Protein AF-A0A820TF48-F1 (afdb_monomer_lite)

Sequence (84 aa):
MIDRLMKRRGMVDAMFTKRDWKGLTVAQEMKIRSLAFNYDDWEMLDALRVSLDPFDRVTTILSGDYPTQSLSYYALQTLEESVQ

Radius of gyration: 19.8 Å; chains: 1; bounding box: 46×18×51 Å

pLDDT: mean 84.66, std 6.63, range [62.03, 92.62]

Foldseek 3Di:
DLVVVLVCLVVLQCVLPVDPPPPDDPVVNVVSNVPRDDPVNSVVSVVVCLLCVLVVVLCVQPVPPDRDPVSVVVSVVSNVVSVD

Secondary structure (DSSP, 8-state):
-HHHHHTTHHHHHHHHHS---TT--HHHHHHHHTTS--HHHHHHHHHHHHHHHHHHHHHHHHTSSS--HHHHHHHHHHHHHT--

Structure (mmCIF, N/CA/C/O backbone):
data_AF-A0A820TF48-F1
#
_entry.id   AF-A0A820TF48-F1
#
loop_
_atom_site.group_PDB
_atom_site.id
_atom_site.type_symbol
_atom_site.label_atom_id
_atom_site.label_alt_id
_atom_site.label_comp_id
_atom_site.label_asym_id
_atom_site.label_entity_id
_atom_site.label_seq_id
_atom_site.pdbx_PDB_ins_code
_atom_site.Cartn_x
_atom_site.Cartn_y
_atom_site.Cartn_z
_atom_site.occupancy
_atom_site.B_iso_or_equiv
_atom_site.auth_seq_id
_atom_site.auth_comp_id
_atom_site.auth_asym_id
_atom_site.auth_atom_id
_atom_site.pdbx_PDB_model_num
ATOM 1 N N . MET A 1 1 ? -7.826 -0.436 -1.865 1.00 68.00 1 MET A N 1
ATOM 2 C CA . MET A 1 1 ? -7.299 -0.078 -3.225 1.00 68.00 1 MET A CA 1
ATOM 3 C C . MET A 1 1 ? -5.841 -0.499 -3.393 1.00 68.00 1 MET A C 1
ATOM 5 O O . MET A 1 1 ? -5.506 -1.082 -4.421 1.00 68.00 1 MET A O 1
ATOM 9 N N . ILE A 1 2 ? -5.013 -0.257 -2.376 1.00 82.88 2 ILE A N 1
ATOM 10 C CA . ILE A 1 2 ? -3.592 -0.620 -2.328 1.00 82.88 2 ILE A CA 1
ATOM 11 C C . ILE A 1 2 ? -3.376 -2.135 -2.502 1.00 82.88 2 ILE A C 1
ATOM 13 O O . ILE A 1 2 ? -2.522 -2.527 -3.290 1.00 82.88 2 ILE A O 1
ATOM 17 N N . ASP A 1 3 ? -4.231 -2.999 -1.936 1.00 84.31 3 ASP A N 1
ATOM 18 C CA . ASP A 1 3 ? -4.120 -4.461 -2.121 1.00 84.31 3 ASP A CA 1
ATOM 19 C C . ASP A 1 3 ? -4.175 -4.904 -3.581 1.00 84.31 3 ASP A C 1
ATOM 21 O O . ASP A 1 3 ? -3.479 -5.830 -3.998 1.00 84.31 3 ASP A O 1
ATOM 25 N N . ARG A 1 4 ? -5.019 -4.248 -4.388 1.00 85.94 4 ARG A N 1
ATOM 26 C CA . ARG A 1 4 ? -5.148 -4.564 -5.817 1.00 85.94 4 ARG A CA 1
ATOM 27 C C . ARG A 1 4 ? -3.872 -4.205 -6.574 1.00 85.94 4 ARG A C 1
ATOM 29 O O . ARG A 1 4 ? -3.518 -4.920 -7.510 1.00 85.94 4 ARG A O 1
ATOM 36 N N . LEU A 1 5 ? -3.204 -3.126 -6.166 1.00 86.00 5 LEU A N 1
ATOM 37 C CA . LEU A 1 5 ? -1.930 -2.692 -6.729 1.00 86.00 5 LEU A CA 1
ATOM 38 C C . LEU A 1 5 ? -0.797 -3.631 -6.294 1.00 86.00 5 LEU A C 1
ATOM 40 O O . LEU A 1 5 ? -0.076 -4.143 -7.146 1.00 86.00 5 LEU A O 1
ATOM 44 N N . MET A 1 6 ? -0.709 -3.949 -4.999 1.00 87.25 6 MET A N 1
ATOM 45 C CA . MET A 1 6 ? 0.306 -4.854 -4.449 1.00 87.25 6 MET A CA 1
ATOM 46 C C . MET A 1 6 ? 0.227 -6.266 -5.040 1.00 87.25 6 MET A C 1
ATOM 48 O O . MET A 1 6 ? 1.250 -6.824 -5.431 1.00 87.25 6 MET A O 1
ATOM 52 N N . LYS A 1 7 ? -0.979 -6.825 -5.226 1.00 90.56 7 LYS A N 1
ATOM 53 C CA . LYS A 1 7 ? -1.171 -8.122 -5.911 1.00 90.56 7 LYS A CA 1
ATOM 54 C C . LYS A 1 7 ? -0.645 -8.133 -7.350 1.00 90.56 7 LYS A C 1
ATOM 56 O O . LYS A 1 7 ? -0.378 -9.198 -7.898 1.00 90.56 7 LYS A O 1
ATOM 61 N N . ARG A 1 8 ? -0.513 -6.961 -7.978 1.00 90.88 8 ARG A N 1
ATOM 62 C CA . ARG A 1 8 ? -0.004 -6.792 -9.344 1.00 90.88 8 ARG A CA 1
ATOM 63 C C . ARG A 1 8 ? 1.450 -6.322 -9.385 1.00 90.88 8 ARG A C 1
ATOM 65 O O . ARG A 1 8 ? 1.939 -6.099 -10.488 1.00 90.88 8 ARG A O 1
ATOM 72 N N . ARG A 1 9 ? 2.155 -6.232 -8.249 1.00 88.81 9 ARG A N 1
ATOM 73 C CA . ARG A 1 9 ? 3.560 -5.791 -8.166 1.00 88.81 9 ARG A CA 1
ATOM 74 C C . ARG A 1 9 ? 4.448 -6.453 -9.216 1.00 88.81 9 ARG A C 1
ATOM 76 O O . ARG A 1 9 ? 5.034 -5.762 -10.035 1.00 88.81 9 ARG A O 1
ATOM 83 N N . GLY A 1 10 ? 4.431 -7.785 -9.300 1.00 87.31 10 GLY A N 1
ATOM 84 C CA . GLY A 1 10 ? 5.239 -8.510 -10.287 1.00 87.31 10 GLY A CA 1
ATOM 85 C C . GLY A 1 10 ? 4.900 -8.180 -11.749 1.00 87.31 10 GLY A C 1
ATOM 86 O O . GLY A 1 10 ? 5.780 -8.219 -12.604 1.00 87.31 10 GLY A O 1
ATOM 87 N N . MET A 1 11 ? 3.647 -7.819 -12.050 1.00 87.56 11 MET A N 1
ATOM 88 C CA . MET A 1 11 ? 3.249 -7.350 -13.381 1.00 87.56 11 MET A CA 1
ATOM 89 C C . MET A 1 11 ? 3.748 -5.924 -13.635 1.00 87.56 11 MET A C 1
ATOM 91 O O . MET A 1 11 ? 4.259 -5.655 -14.718 1.00 87.56 11 MET A O 1
ATOM 95 N N . VAL A 1 12 ? 3.621 -5.033 -12.647 1.00 86.69 12 VAL A N 1
ATOM 96 C CA . VAL A 1 12 ? 4.116 -3.650 -12.715 1.00 86.69 12 VAL A CA 1
ATOM 97 C C . VAL A 1 12 ? 5.629 -3.650 -12.923 1.00 86.69 12 VAL A C 1
ATOM 99 O O . VAL A 1 12 ? 6.102 -3.088 -13.906 1.00 86.69 12 VAL A O 1
ATOM 102 N N . ASP A 1 13 ? 6.374 -4.383 -12.099 1.00 85.88 13 ASP A N 1
ATOM 103 C CA . ASP A 1 13 ? 7.831 -4.491 -12.203 1.00 85.88 13 ASP A CA 1
ATOM 104 C C . ASP A 1 13 ? 8.252 -5.087 -13.560 1.00 85.88 13 ASP A C 1
ATOM 106 O O . ASP A 1 13 ? 9.206 -4.622 -14.193 1.00 85.88 13 ASP A O 1
ATOM 110 N N . ALA A 1 14 ? 7.504 -6.073 -14.073 1.00 84.31 14 ALA A N 1
ATOM 111 C CA . ALA A 1 14 ? 7.750 -6.662 -15.389 1.00 84.31 14 ALA A CA 1
ATOM 112 C C . ALA A 1 14 ? 7.540 -5.674 -16.550 1.00 84.31 14 ALA A C 1
ATOM 114 O O . ALA A 1 14 ? 8.248 -5.778 -17.554 1.00 84.31 14 ALA A O 1
ATOM 115 N N . MET A 1 15 ? 6.617 -4.708 -16.435 1.00 82.69 15 MET A N 1
ATOM 116 C CA . MET A 1 15 ? 6.420 -3.683 -17.471 1.00 82.69 15 MET A CA 1
ATOM 117 C C . MET A 1 15 ? 7.661 -2.808 -17.655 1.00 82.69 15 MET A C 1
ATOM 119 O O . MET A 1 15 ? 7.925 -2.390 -18.780 1.00 82.69 15 MET A O 1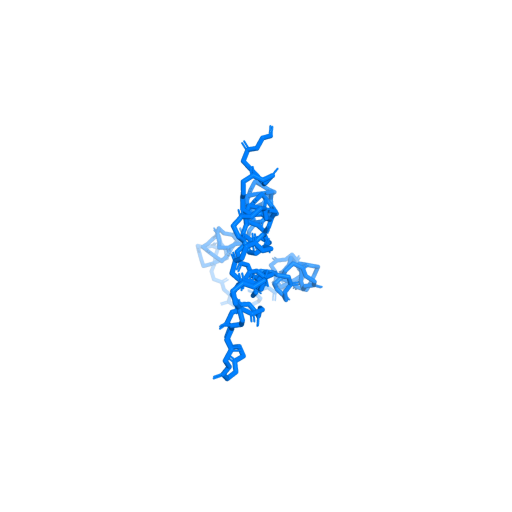
ATOM 123 N N . PHE A 1 16 ? 8.428 -2.573 -16.587 1.00 78.75 16 PHE A N 1
ATOM 124 C CA . PHE A 1 16 ? 9.631 -1.740 -16.617 1.00 78.75 16 PHE A CA 1
ATOM 125 C C . PHE A 1 16 ? 10.921 -2.532 -16.867 1.00 78.75 16 PHE A C 1
ATOM 127 O O . PHE A 1 16 ? 11.847 -2.003 -17.477 1.00 78.75 16 PHE A O 1
ATOM 134 N N . THR A 1 17 ? 10.982 -3.803 -16.453 1.00 74.19 17 THR A N 1
ATOM 135 C CA . THR A 1 17 ? 12.198 -4.636 -16.553 1.00 74.19 17 THR A CA 1
ATOM 136 C C . THR A 1 17 ? 12.277 -5.513 -17.803 1.00 74.19 17 THR A C 1
ATOM 138 O O . THR A 1 17 ? 13.380 -5.793 -18.264 1.00 74.19 17 THR A O 1
ATOM 141 N N . LYS A 1 18 ? 11.144 -5.964 -18.363 1.00 65.69 18 LYS A N 1
ATOM 142 C CA . LYS A 1 18 ? 11.116 -6.962 -19.456 1.00 65.69 18 LYS A CA 1
ATOM 143 C C . LYS A 1 18 ? 10.720 -6.402 -20.821 1.00 65.69 18 LYS A C 1
ATOM 145 O O . LYS A 1 18 ? 10.689 -7.153 -21.794 1.00 65.69 18 LYS A O 1
ATOM 150 N N . ARG A 1 19 ? 10.389 -5.111 -20.918 1.00 66.94 19 ARG A N 1
ATOM 151 C CA . ARG A 1 19 ? 10.100 -4.481 -22.210 1.00 66.94 19 ARG A CA 1
ATOM 152 C C . ARG A 1 19 ? 11.391 -4.079 -22.900 1.00 66.94 19 ARG A C 1
ATOM 154 O O . ARG A 1 19 ? 12.160 -3.279 -22.383 1.00 66.94 19 ARG A O 1
ATOM 161 N N . ASP A 1 20 ? 11.576 -4.615 -24.096 1.00 67.06 20 ASP A N 1
ATOM 162 C CA . ASP A 1 20 ? 12.543 -4.096 -25.048 1.00 67.06 20 ASP A CA 1
ATOM 163 C C . ASP A 1 20 ? 11.927 -2.829 -25.663 1.00 67.06 20 ASP A C 1
ATOM 165 O O . ASP A 1 20 ? 10.984 -2.902 -26.458 1.00 67.06 20 ASP A O 1
ATOM 169 N N . TRP A 1 21 ? 12.369 -1.652 -25.214 1.00 76.12 21 TRP A N 1
ATOM 170 C CA . TRP A 1 21 ? 11.787 -0.352 -25.574 1.00 76.12 21 TRP A CA 1
ATOM 171 C C . TRP A 1 21 ? 12.250 0.123 -26.959 1.00 76.12 21 TRP A C 1
ATOM 173 O O . TRP A 1 21 ? 12.707 1.253 -27.142 1.00 76.12 21 TRP A O 1
ATOM 183 N N . LYS A 1 22 ? 12.155 -0.765 -27.953 1.00 76.69 22 LYS A N 1
ATOM 184 C CA . LYS A 1 22 ? 12.611 -0.507 -29.320 1.00 76.69 22 LYS A CA 1
ATOM 185 C C . LYS A 1 22 ? 11.933 0.741 -29.884 1.00 76.69 22 LYS A C 1
ATOM 187 O O . LYS A 1 22 ? 10.709 0.836 -29.903 1.00 76.69 22 LYS A O 1
ATOM 192 N N . GLY A 1 23 ? 12.748 1.678 -30.366 1.00 81.62 23 GLY A N 1
ATOM 193 C CA . GLY A 1 23 ? 12.292 2.939 -30.956 1.00 81.62 23 GLY A CA 1
ATOM 194 C C . GLY A 1 23 ? 12.256 4.131 -29.996 1.00 81.62 23 GLY A C 1
ATOM 195 O O . GLY A 1 23 ? 11.962 5.235 -30.447 1.00 81.62 23 GLY A O 1
ATOM 196 N N . LEU A 1 24 ? 12.582 3.950 -28.711 1.00 84.81 24 LEU A N 1
ATOM 197 C CA . LEU A 1 24 ? 12.788 5.068 -27.788 1.00 84.81 24 LEU A CA 1
ATOM 198 C C . LEU A 1 24 ? 14.227 5.584 -27.833 1.00 84.81 24 LEU A C 1
ATOM 200 O O . LEU A 1 24 ? 15.177 4.830 -28.042 1.00 84.81 24 LEU A O 1
ATOM 204 N N . THR A 1 25 ? 14.394 6.885 -27.598 1.00 89.75 25 THR A N 1
ATOM 205 C CA . THR A 1 25 ? 15.715 7.464 -27.337 1.00 89.75 25 THR A CA 1
ATOM 206 C C . THR A 1 25 ? 16.182 7.113 -25.924 1.00 89.75 25 THR A C 1
ATOM 208 O O . THR A 1 25 ? 15.371 6.872 -25.029 1.00 89.75 25 THR A O 1
ATOM 211 N N . VAL A 1 26 ? 17.495 7.166 -25.685 1.00 85.56 26 VAL A N 1
ATOM 212 C CA . VAL A 1 26 ? 18.093 6.906 -24.360 1.00 85.56 26 VAL A CA 1
ATOM 213 C C . VAL A 1 26 ? 17.468 7.785 -23.267 1.00 85.56 26 VAL A C 1
ATOM 215 O O . VAL A 1 26 ? 17.188 7.316 -22.166 1.00 85.56 26 VAL A O 1
ATOM 218 N N . ALA A 1 27 ? 17.178 9.054 -23.576 1.00 88.62 27 ALA A N 1
ATOM 219 C CA . ALA A 1 27 ? 16.542 9.975 -22.635 1.00 88.62 27 ALA A CA 1
ATOM 220 C C . ALA A 1 27 ? 15.099 9.563 -22.285 1.00 88.62 27 ALA A C 1
ATOM 222 O O . ALA A 1 27 ? 14.674 9.691 -21.136 1.00 88.62 27 ALA A O 1
ATOM 223 N N . GLN A 1 28 ? 14.341 9.052 -23.261 1.00 86.50 28 GLN A N 1
ATOM 224 C CA . GLN A 1 28 ? 12.985 8.545 -23.036 1.00 86.50 28 GLN A CA 1
ATOM 225 C C . GLN A 1 28 ? 13.005 7.255 -22.216 1.00 86.50 28 GLN A C 1
ATOM 227 O O . GLN A 1 28 ? 12.193 7.102 -21.306 1.00 86.50 28 GLN A O 1
ATOM 232 N N . GLU A 1 29 ? 13.956 6.361 -22.486 1.00 84.81 29 GLU A N 1
ATOM 233 C CA . GLU A 1 29 ? 14.128 5.134 -21.713 1.00 84.81 29 GLU A CA 1
ATOM 234 C C . GLU A 1 29 ? 14.475 5.438 -20.248 1.00 84.81 29 GLU A C 1
ATOM 236 O O . GLU A 1 29 ? 13.845 4.893 -19.341 1.00 84.81 29 GLU A O 1
ATOM 241 N N . MET A 1 30 ? 15.406 6.366 -20.000 1.00 83.31 30 MET A N 1
ATOM 242 C CA . MET A 1 30 ? 15.740 6.796 -18.638 1.00 83.31 30 MET A CA 1
ATOM 243 C C . MET A 1 30 ? 14.539 7.399 -17.908 1.00 83.31 30 MET A C 1
ATOM 245 O O . MET A 1 30 ? 14.301 7.059 -16.750 1.00 83.31 30 MET A O 1
ATOM 249 N N . LYS A 1 31 ? 13.740 8.230 -18.588 1.00 84.88 31 LYS A N 1
ATOM 250 C CA . LYS A 1 31 ? 12.533 8.827 -18.001 1.00 84.88 31 LYS A CA 1
ATOM 251 C C . LYS A 1 31 ? 11.461 7.787 -17.665 1.00 84.88 31 LYS A C 1
ATOM 253 O O . LYS A 1 31 ? 10.736 7.949 -16.693 1.00 84.88 31 LYS A O 1
ATOM 258 N N . ILE A 1 32 ? 11.335 6.721 -18.454 1.00 83.56 32 ILE A N 1
ATOM 259 C CA . ILE A 1 32 ? 10.399 5.628 -18.157 1.00 83.56 32 ILE A CA 1
ATOM 260 C C . ILE A 1 32 ? 10.911 4.782 -16.993 1.00 83.56 32 ILE A C 1
ATOM 262 O O . ILE A 1 32 ? 10.138 4.449 -16.100 1.00 83.56 32 ILE A O 1
ATOM 266 N N . ARG A 1 33 ? 12.211 4.471 -16.961 1.00 80.31 33 ARG A N 1
ATOM 267 C CA . ARG A 1 33 ? 12.825 3.736 -15.847 1.00 80.31 33 ARG A CA 1
ATOM 268 C C . ARG A 1 33 ? 12.711 4.498 -14.525 1.00 80.31 33 ARG A C 1
ATOM 270 O O . ARG A 1 33 ? 12.482 3.863 -13.506 1.00 80.31 33 ARG A O 1
ATOM 277 N N . SER A 1 34 ? 12.787 5.831 -14.538 1.00 83.19 34 SER A N 1
ATOM 278 C CA . SER A 1 34 ? 12.585 6.647 -13.331 1.00 83.19 34 SER A CA 1
ATOM 279 C C . SER A 1 34 ? 11.135 6.694 -12.833 1.00 83.19 34 SER A C 1
ATOM 281 O O . SER A 1 34 ? 10.897 7.202 -11.747 1.00 83.19 34 SER A O 1
ATOM 283 N N . LEU A 1 35 ? 10.162 6.228 -13.625 1.00 83.88 35 LEU A N 1
ATOM 284 C CA . LEU A 1 35 ? 8.759 6.093 -13.204 1.00 83.88 35 LEU A CA 1
ATOM 285 C C . LEU A 1 35 ? 8.458 4.718 -12.597 1.00 83.88 35 LEU A 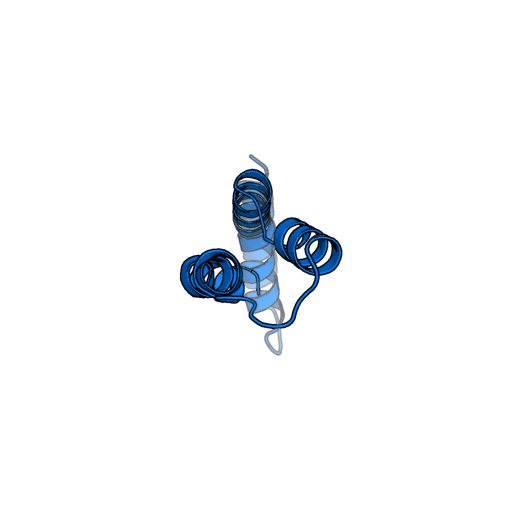C 1
ATOM 287 O O . LEU A 1 35 ? 7.345 4.495 -12.121 1.00 83.88 35 LEU A O 1
ATOM 291 N N . ALA A 1 36 ? 9.407 3.782 -12.662 1.00 84.94 36 ALA A N 1
ATOM 292 C CA . ALA A 1 36 ? 9.259 2.495 -12.009 1.00 84.94 36 ALA A CA 1
ATOM 293 C C . ALA A 1 36 ? 9.315 2.692 -10.493 1.00 84.94 36 ALA A C 1
ATOM 295 O O . ALA A 1 36 ? 10.191 3.396 -9.992 1.00 84.94 36 ALA A O 1
ATOM 296 N N . PHE A 1 37 ? 8.407 2.031 -9.778 1.00 87.06 37 PHE A N 1
ATOM 297 C CA . PHE A 1 37 ? 8.486 1.959 -8.327 1.00 87.06 37 PHE A CA 1
ATOM 298 C C . PHE A 1 37 ? 9.784 1.267 -7.917 1.00 87.06 37 PHE A C 1
ATOM 300 O O . PHE A 1 37 ? 10.106 0.178 -8.405 1.00 87.06 37 PHE A O 1
ATOM 307 N N . ASN A 1 38 ? 10.528 1.910 -7.027 1.00 87.12 38 ASN A N 1
ATOM 308 C CA . ASN A 1 38 ? 11.699 1.318 -6.406 1.00 87.12 38 ASN A CA 1
ATOM 309 C C . ASN A 1 38 ? 11.288 0.487 -5.173 1.00 87.12 38 ASN A C 1
ATOM 311 O O . ASN A 1 38 ? 10.105 0.300 -4.882 1.00 87.12 38 ASN A O 1
ATOM 315 N N . TYR A 1 39 ? 12.272 -0.081 -4.475 1.00 88.06 39 TYR A N 1
ATOM 316 C CA . TYR A 1 39 ? 12.019 -0.883 -3.277 1.00 88.06 39 TYR A CA 1
ATOM 317 C C . TYR A 1 39 ? 11.306 -0.081 -2.176 1.00 88.06 39 TYR A C 1
ATOM 319 O O . TYR A 1 39 ? 10.299 -0.551 -1.647 1.00 88.06 39 TYR A O 1
ATOM 327 N N . ASP A 1 40 ? 11.786 1.132 -1.902 1.00 91.00 40 ASP A N 1
ATOM 328 C CA . ASP A 1 40 ? 11.276 2.006 -0.844 1.00 91.00 40 ASP A CA 1
ATOM 329 C C . ASP A 1 40 ? 9.829 2.435 -1.116 1.00 91.00 40 ASP A C 1
ATOM 331 O O . ASP A 1 40 ? 9.009 2.485 -0.202 1.00 91.00 40 ASP A O 1
ATOM 335 N N . ASP A 1 41 ? 9.466 2.668 -2.381 1.00 90.31 41 ASP A N 1
ATOM 336 C CA . ASP A 1 41 ? 8.090 2.987 -2.761 1.00 90.31 41 ASP A CA 1
ATOM 337 C C . ASP A 1 41 ? 7.136 1.826 -2.442 1.00 90.31 41 ASP A C 1
ATOM 339 O O . ASP A 1 41 ? 6.011 2.028 -1.975 1.00 90.31 41 ASP A O 1
ATOM 343 N N . TRP A 1 42 ? 7.577 0.590 -2.692 1.00 91.25 42 TRP A N 1
ATOM 344 C CA . TRP A 1 42 ? 6.795 -0.601 -2.377 1.00 91.25 42 TRP A CA 1
ATOM 345 C C . TRP A 1 42 ? 6.679 -0.833 -0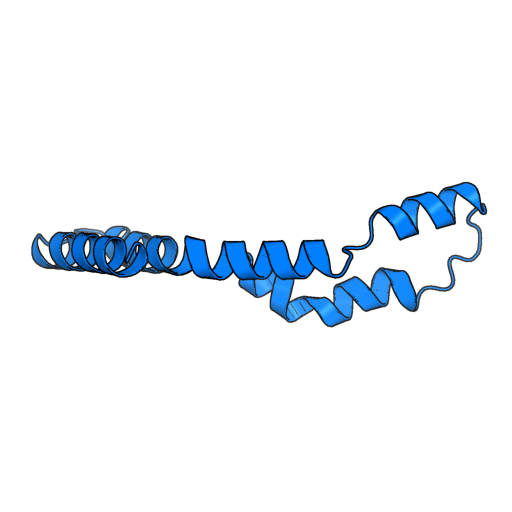.868 1.00 91.25 42 TRP A C 1
ATOM 347 O O . TRP A 1 42 ? 5.608 -1.242 -0.418 1.00 91.25 42 TRP A O 1
ATOM 357 N N . GLU A 1 43 ? 7.733 -0.562 -0.095 1.00 92.62 43 GLU A N 1
ATOM 358 C CA . GLU A 1 43 ? 7.659 -0.583 1.372 1.00 92.62 43 GLU A CA 1
ATOM 359 C C . GLU A 1 43 ? 6.718 0.497 1.904 1.00 92.62 43 GLU A C 1
ATOM 361 O O . GLU A 1 43 ? 5.874 0.209 2.752 1.00 92.62 43 GLU A O 1
ATOM 366 N N . MET A 1 44 ? 6.785 1.716 1.364 1.00 92.31 44 MET A N 1
ATOM 367 C CA . MET A 1 44 ? 5.877 2.798 1.739 1.00 92.31 44 MET A CA 1
ATOM 368 C C . MET A 1 44 ? 4.418 2.411 1.471 1.00 92.31 44 MET A C 1
ATOM 370 O O . MET A 1 44 ? 3.548 2.650 2.308 1.00 92.31 44 MET A O 1
ATOM 374 N N . LEU A 1 45 ? 4.133 1.786 0.324 1.00 91.62 45 LEU A N 1
ATOM 375 C CA . LEU A 1 45 ? 2.792 1.294 0.004 1.00 91.62 45 LEU A CA 1
ATOM 376 C C . LEU A 1 45 ? 2.322 0.199 0.969 1.00 91.62 45 LEU A C 1
ATOM 378 O O . LEU A 1 45 ? 1.138 0.177 1.309 1.00 91.62 45 LEU A O 1
ATOM 382 N N . ASP A 1 46 ? 3.209 -0.687 1.423 1.00 91.62 46 ASP A N 1
ATOM 383 C CA . ASP A 1 46 ? 2.851 -1.712 2.409 1.00 91.62 46 ASP A CA 1
ATOM 384 C C . ASP A 1 46 ? 2.607 -1.106 3.798 1.00 91.62 46 ASP A C 1
ATOM 386 O O . ASP A 1 46 ? 1.607 -1.422 4.441 1.00 91.62 46 ASP A O 1
ATOM 390 N N . ALA A 1 47 ? 3.435 -0.150 4.224 1.00 90.94 47 ALA A N 1
ATOM 391 C CA . ALA A 1 47 ? 3.219 0.595 5.463 1.00 90.94 47 ALA A CA 1
ATOM 392 C C . ALA A 1 47 ? 1.884 1.361 5.439 1.00 90.94 47 ALA A C 1
ATOM 394 O O . ALA A 1 47 ? 1.106 1.305 6.393 1.00 90.94 47 ALA A O 1
ATOM 395 N N . LEU A 1 48 ? 1.569 2.019 4.317 1.00 90.69 48 LEU A N 1
ATOM 396 C CA . LEU A 1 48 ? 0.282 2.688 4.110 1.00 90.69 48 LEU A CA 1
ATOM 397 C C . LEU A 1 48 ? -0.886 1.702 4.140 1.00 90.69 48 LEU A C 1
ATOM 399 O O . LEU A 1 48 ? -1.930 2.011 4.708 1.00 90.69 48 LEU A O 1
ATOM 403 N N . ARG A 1 49 ? -0.727 0.513 3.553 1.00 90.19 49 ARG A N 1
ATOM 404 C CA . ARG A 1 49 ? -1.745 -0.541 3.609 1.00 90.19 49 ARG A CA 1
ATOM 405 C C . ARG A 1 49 ? -2.043 -0.938 5.051 1.00 90.19 49 ARG A C 1
ATOM 407 O O . ARG A 1 49 ? -3.210 -0.982 5.421 1.00 90.19 49 ARG A O 1
ATOM 414 N N . VAL A 1 50 ? -1.009 -1.192 5.851 1.00 89.31 50 VAL A N 1
ATOM 415 C CA . VAL A 1 50 ? -1.157 -1.573 7.264 1.00 89.31 50 VAL A CA 1
ATOM 416 C C . VAL A 1 50 ? -1.815 -0.454 8.070 1.00 89.31 50 VAL A C 1
ATOM 418 O O . VAL A 1 50 ? -2.738 -0.716 8.831 1.00 89.31 50 VAL A O 1
ATOM 421 N N . SER A 1 51 ? -1.401 0.797 7.858 1.00 89.25 51 SER A N 1
ATOM 422 C CA . SER A 1 51 ? -1.959 1.950 8.573 1.00 89.25 51 SER A CA 1
ATOM 423 C C . SER A 1 51 ? -3.425 2.235 8.219 1.00 89.25 51 SER A C 1
ATOM 425 O O . SER A 1 51 ? -4.179 2.712 9.064 1.00 89.25 51 SER A O 1
ATOM 427 N N . LEU A 1 52 ? -3.843 1.949 6.982 1.00 89.69 52 LEU A N 1
ATOM 428 C CA . LEU A 1 52 ? -5.202 2.220 6.505 1.00 89.69 52 LEU A CA 1
ATOM 429 C C . LEU A 1 52 ? -6.176 1.046 6.698 1.00 89.69 52 LEU A C 1
ATOM 431 O O . LEU A 1 52 ? -7.385 1.268 6.654 1.00 89.69 52 LEU A O 1
ATOM 435 N N . ASP A 1 53 ? -5.689 -0.177 6.930 1.00 89.00 53 ASP A N 1
ATOM 436 C CA . ASP A 1 53 ? -6.526 -1.374 7.126 1.00 89.00 53 ASP A CA 1
ATOM 437 C C . ASP A 1 53 ? -7.598 -1.212 8.230 1.00 89.00 53 ASP A C 1
ATOM 439 O O . ASP A 1 53 ? -8.761 -1.540 7.976 1.00 89.00 53 ASP A O 1
ATOM 443 N N . PRO A 1 54 ? -7.297 -0.633 9.413 1.00 90.25 54 PRO A N 1
ATOM 444 C CA . PRO A 1 54 ? -8.305 -0.398 10.450 1.00 90.25 54 PRO A CA 1
ATOM 445 C C . PRO A 1 54 ? -9.444 0.513 9.974 1.00 90.25 54 PRO A C 1
ATOM 447 O O . PRO A 1 54 ? -10.616 0.252 10.249 1.00 90.25 54 PRO A O 1
ATOM 450 N N . PHE A 1 55 ? -9.121 1.552 9.199 1.00 89.25 55 PHE A N 1
ATOM 451 C CA . PHE A 1 55 ? -10.109 2.484 8.658 1.00 89.25 55 PHE A CA 1
ATOM 452 C C . PHE A 1 55 ? -10.996 1.828 7.596 1.00 89.25 55 PHE A C 1
ATOM 454 O O . PHE A 1 55 ? -12.201 2.082 7.571 1.00 89.25 55 PHE A O 1
ATOM 461 N N . ASP A 1 56 ? -10.444 0.957 6.748 1.00 87.19 56 ASP A N 1
ATOM 462 C CA . ASP A 1 56 ? -11.220 0.234 5.729 1.00 87.19 56 ASP A CA 1
ATOM 463 C C . ASP A 1 56 ? -12.234 -0.719 6.390 1.00 87.19 56 ASP A C 1
ATOM 465 O O . ASP A 1 56 ? -13.409 -0.763 6.015 1.00 87.19 56 ASP A O 1
ATOM 469 N N . ARG A 1 57 ? -11.828 -1.409 7.467 1.00 84.69 57 ARG A N 1
ATOM 470 C CA . ARG A 1 57 ? -12.724 -2.269 8.266 1.00 84.69 57 ARG A CA 1
ATOM 471 C C . ARG A 1 57 ? -13.861 -1.478 8.906 1.00 84.69 57 ARG A C 1
ATOM 473 O O . ARG A 1 57 ? -15.025 -1.864 8.803 1.00 84.69 57 ARG A O 1
ATOM 480 N N . VAL A 1 58 ? -13.526 -0.361 9.544 1.00 88.81 58 VAL A N 1
ATOM 481 C CA . VAL A 1 58 ? -14.489 0.500 10.240 1.00 88.81 58 VAL A CA 1
ATOM 482 C C . VAL A 1 58 ? -15.484 1.119 9.267 1.00 88.81 58 VAL A C 1
ATOM 484 O O . VAL A 1 58 ? -16.689 1.058 9.495 1.00 88.81 58 VAL A O 1
ATOM 487 N N . THR A 1 59 ? -15.001 1.680 8.161 1.00 86.06 59 THR A N 1
ATOM 488 C CA . THR A 1 59 ? -15.864 2.293 7.142 1.00 86.06 59 THR A CA 1
ATOM 489 C C . THR A 1 59 ? -16.760 1.262 6.467 1.00 86.06 59 THR A C 1
ATOM 491 O O . THR A 1 59 ? -17.942 1.538 6.289 1.00 86.06 59 THR A O 1
ATOM 494 N N . THR A 1 60 ? -16.264 0.050 6.191 1.00 84.62 60 THR A N 1
ATOM 495 C CA . THR A 1 60 ? -17.094 -1.061 5.694 1.00 84.62 60 THR A CA 1
ATOM 496 C C . THR A 1 60 ? -18.260 -1.344 6.641 1.00 84.62 60 THR A C 1
ATOM 498 O O . THR A 1 60 ? -19.406 -1.419 6.204 1.00 84.62 60 THR A O 1
ATOM 501 N N . ILE A 1 61 ? -17.991 -1.438 7.944 1.00 84.69 61 ILE A N 1
ATOM 502 C CA . ILE A 1 61 ? -19.008 -1.736 8.960 1.00 84.69 61 ILE A CA 1
ATOM 503 C C . ILE A 1 61 ? -20.004 -0.583 9.136 1.00 84.69 61 ILE A C 1
ATOM 505 O O . ILE A 1 61 ? -21.208 -0.816 9.236 1.00 84.69 61 ILE A O 1
ATOM 509 N N . LEU A 1 62 ? -19.517 0.659 9.158 1.00 84.25 62 LEU A N 1
A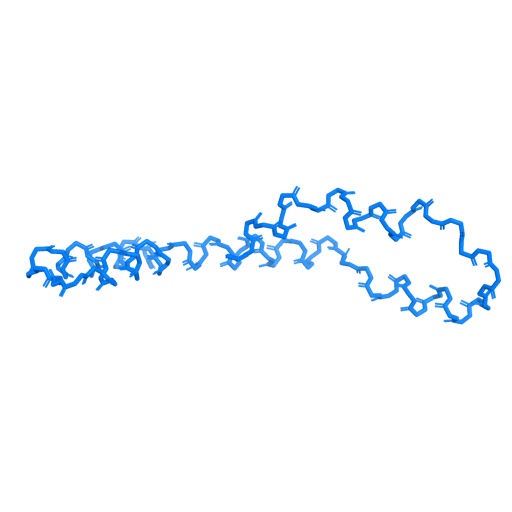TOM 510 C CA . LEU A 1 62 ? -20.349 1.844 9.374 1.00 84.25 62 LEU A CA 1
ATOM 511 C C . LEU A 1 62 ? -21.118 2.291 8.124 1.00 84.25 62 LEU A C 1
ATOM 513 O O . LEU A 1 62 ? -22.082 3.038 8.252 1.00 84.25 62 LEU A O 1
ATOM 517 N N . SER A 1 63 ? -20.715 1.839 6.933 1.00 83.31 63 SER A N 1
ATOM 518 C CA . SER A 1 63 ? -21.387 2.156 5.665 1.00 83.31 63 SER A CA 1
ATOM 519 C C . SER A 1 63 ? -22.693 1.388 5.423 1.00 83.31 63 SER A C 1
ATOM 521 O O . SER A 1 63 ? -23.370 1.653 4.432 1.00 83.31 63 SER A O 1
ATOM 523 N N . GLY A 1 64 ? -23.057 0.442 6.297 1.00 78.88 64 GLY A N 1
ATOM 524 C CA . GLY A 1 64 ? -24.354 -0.236 6.237 1.00 78.88 64 GLY A CA 1
ATOM 525 C C . GLY A 1 64 ? -25.524 0.705 6.555 1.00 78.88 64 GLY A C 1
ATOM 526 O O . GLY A 1 64 ? -25.349 1.696 7.257 1.00 78.88 64 GLY A O 1
ATOM 527 N N . ASP A 1 65 ? -26.730 0.371 6.081 1.00 70.31 65 ASP A N 1
ATOM 528 C CA . ASP A 1 65 ? -27.899 1.276 6.090 1.00 70.31 65 ASP A CA 1
ATOM 529 C C . ASP A 1 65 ? -28.336 1.796 7.474 1.00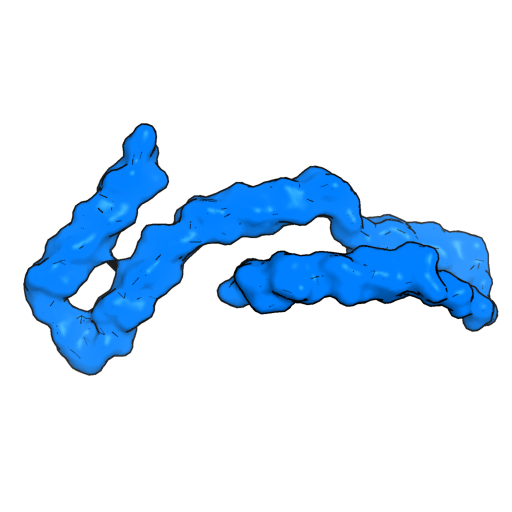 70.31 65 ASP A C 1
ATOM 531 O O . ASP A 1 65 ? -29.032 2.803 7.539 1.00 70.31 65 ASP A O 1
ATOM 535 N N . TYR A 1 66 ? -27.915 1.181 8.583 1.00 70.31 66 TYR A N 1
ATOM 536 C CA . TYR A 1 66 ? -28.118 1.704 9.941 1.00 70.31 66 TYR A CA 1
ATOM 537 C C . TYR A 1 66 ? -27.033 1.166 10.890 1.00 70.31 66 TYR A C 1
ATOM 539 O O . TYR A 1 66 ? -27.206 0.079 11.453 1.00 70.31 66 TYR A O 1
ATOM 547 N N . PRO A 1 67 ? -25.916 1.885 11.110 1.00 75.81 67 PRO A N 1
ATOM 548 C CA . PRO A 1 67 ? -24.935 1.468 12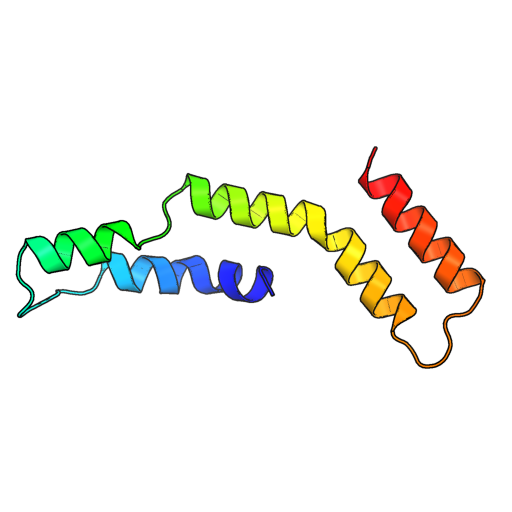.100 1.00 75.81 67 PRO A CA 1
ATOM 549 C C . PRO A 1 67 ? -25.568 1.524 13.494 1.00 75.81 67 PRO A C 1
ATOM 551 O O . PRO A 1 67 ? -25.989 2.577 13.977 1.00 75.81 67 PRO A O 1
ATOM 554 N N . THR A 1 68 ? -25.670 0.371 14.151 1.00 83.50 68 THR A N 1
ATOM 555 C CA . THR A 1 68 ? -26.135 0.297 15.536 1.00 83.50 68 THR A CA 1
ATOM 556 C C . THR A 1 68 ? -25.085 0.895 16.471 1.00 83.50 68 THR A C 1
ATOM 558 O O . THR A 1 68 ? -23.893 0.923 16.167 1.00 83.50 68 THR A O 1
ATOM 561 N N . GLN A 1 69 ? -25.502 1.308 17.669 1.00 84.31 69 GLN A N 1
ATOM 562 C CA . GLN A 1 69 ? -24.583 1.812 18.697 1.00 84.31 69 GLN A CA 1
ATOM 563 C C . GLN A 1 69 ? -23.450 0.816 19.019 1.00 84.31 69 GLN A C 1
ATOM 565 O O . GLN A 1 69 ? -22.321 1.227 19.276 1.00 84.31 69 GLN A O 1
ATOM 570 N N . SER A 1 70 ? -23.727 -0.490 18.950 1.00 84.88 70 SER A N 1
ATOM 571 C CA . SER A 1 70 ? -22.723 -1.546 19.110 1.00 84.88 70 SER A CA 1
ATOM 572 C C . SER A 1 70 ? -21.691 -1.581 17.978 1.00 84.88 70 SER A C 1
ATOM 574 O O . SER A 1 70 ? -20.511 -1.780 18.255 1.00 84.88 70 SER A O 1
ATOM 576 N N . LEU A 1 71 ? -22.096 -1.343 16.724 1.00 86.62 71 LEU A N 1
ATOM 577 C CA . LEU A 1 71 ? -21.174 -1.253 15.586 1.00 86.62 71 LEU A CA 1
ATOM 578 C C . LEU A 1 71 ? -20.299 0.002 15.677 1.00 86.62 71 LEU A C 1
ATOM 580 O O . LEU A 1 71 ? -19.104 -0.070 15.404 1.00 86.62 71 LEU A O 1
ATOM 584 N N . SER A 1 72 ? -20.860 1.122 16.141 1.00 86.44 72 SER A N 1
ATOM 585 C CA . SER A 1 72 ? -20.091 2.340 16.426 1.00 86.44 72 SER A CA 1
ATOM 586 C C . SER A 1 72 ? -19.064 2.133 17.541 1.00 86.44 72 SER A C 1
ATOM 588 O O . SER A 1 72 ? -17.937 2.607 17.428 1.00 86.44 72 SER A O 1
ATOM 590 N N . TYR A 1 73 ? -19.418 1.397 18.599 1.00 88.69 73 TYR A N 1
ATOM 591 C CA . TYR A 1 73 ? -18.484 1.077 19.682 1.00 88.69 73 TYR A CA 1
ATOM 592 C C . TYR A 1 73 ? -17.351 0.156 19.210 1.00 88.69 73 TYR A C 1
ATOM 594 O O . TYR A 1 73 ? -16.182 0.442 19.452 1.00 88.69 73 TYR A O 1
ATOM 602 N N . TYR A 1 74 ? -17.685 -0.898 18.458 1.00 88.31 74 TYR A N 1
ATOM 603 C CA . TYR A 1 74 ? -16.699 -1.785 17.836 1.00 88.31 74 TYR A CA 1
ATOM 604 C C . TYR A 1 74 ? -15.737 -1.024 16.911 1.00 88.31 74 TYR A C 1
ATOM 606 O O . TYR A 1 74 ? -14.528 -1.256 16.930 1.00 88.31 74 TYR A O 1
ATOM 614 N N . ALA A 1 75 ? -16.267 -0.089 16.119 1.00 87.62 75 ALA A N 1
ATOM 615 C CA . ALA A 1 75 ? -15.471 0.740 15.230 1.00 87.62 75 ALA A CA 1
ATOM 616 C C . ALA A 1 75 ? -14.451 1.603 15.987 1.00 87.62 75 ALA A C 1
ATOM 618 O O . ALA A 1 75 ? -13.286 1.657 15.600 1.00 87.62 75 ALA A O 1
ATOM 619 N N . LEU A 1 76 ? -14.876 2.247 17.077 1.00 88.56 76 LEU A N 1
ATOM 620 C CA . LEU A 1 76 ? -13.995 3.057 17.921 1.00 88.56 76 LEU A CA 1
ATOM 621 C C . LEU A 1 76 ? -12.892 2.213 18.562 1.00 88.56 76 LEU A C 1
ATOM 623 O O . LEU A 1 76 ? -11.726 2.588 18.481 1.00 88.56 76 LEU A O 1
ATOM 627 N N . GLN A 1 77 ? -13.247 1.053 19.117 1.00 90.81 77 GLN A N 1
ATOM 628 C CA . GLN A 1 77 ? -12.279 0.136 19.718 1.00 90.81 77 GLN A CA 1
ATOM 629 C C . GLN A 1 77 ? -11.240 -0.350 18.694 1.00 90.81 77 GLN A C 1
ATOM 631 O O . GLN A 1 77 ? -10.046 -0.352 18.974 1.00 90.81 77 GLN A O 1
ATOM 636 N N . THR A 1 78 ? -11.681 -0.692 17.479 1.00 89.31 78 THR A N 1
ATOM 637 C CA . THR A 1 78 ? -10.789 -1.132 16.392 1.00 89.31 78 THR A CA 1
ATOM 638 C C . THR A 1 78 ? -9.771 -0.051 16.012 1.00 89.31 78 THR A C 1
ATOM 640 O O . THR A 1 78 ? -8.624 -0.366 15.701 1.00 89.31 78 THR A O 1
ATOM 643 N N . LEU A 1 79 ? -10.170 1.226 16.031 1.00 89.31 79 LEU A N 1
ATOM 644 C CA . LEU A 1 79 ? -9.252 2.340 15.777 1.00 89.31 79 LEU A CA 1
ATOM 645 C C . LEU A 1 79 ? -8.299 2.569 16.952 1.00 89.31 79 LEU A C 1
ATOM 647 O O . LEU A 1 79 ? -7.116 2.798 16.726 1.00 89.31 79 LEU A O 1
ATOM 651 N N . GLU A 1 80 ? -8.787 2.489 18.189 1.00 91.19 80 GLU A N 1
ATOM 652 C CA . GLU A 1 80 ? -7.976 2.696 19.394 1.00 91.19 80 GLU A CA 1
ATOM 653 C C . GLU A 1 80 ? -6.862 1.648 19.531 1.00 91.19 80 GLU A C 1
ATOM 655 O O . GLU A 1 80 ? -5.707 2.003 19.760 1.00 91.19 80 GLU A O 1
ATOM 660 N N . GLU A 1 81 ? -7.178 0.373 19.289 1.00 89.12 81 GLU A N 1
ATOM 661 C CA . GLU A 1 81 ? -6.204 -0.728 19.297 1.00 89.12 81 GLU A CA 1
ATOM 662 C C . GLU A 1 81 ? -5.179 -0.616 18.159 1.00 89.12 81 GLU A C 1
ATOM 664 O O . GLU A 1 81 ? -4.074 -1.133 18.273 1.00 89.12 81 GLU A O 1
ATOM 669 N N . SER A 1 82 ? -5.513 0.075 17.064 1.00 83.69 82 SER A N 1
ATOM 670 C CA . SER A 1 82 ? -4.607 0.233 15.918 1.00 83.69 82 SER A CA 1
ATOM 671 C C . SER A 1 82 ? -3.521 1.303 16.094 1.00 83.69 82 SER A C 1
ATOM 673 O O . SER A 1 82 ? -2.626 1.406 15.256 1.00 83.69 82 SER A O 1
ATOM 675 N N . VAL A 1 83 ? -3.615 2.114 17.153 1.00 76.75 83 VAL A N 1
ATOM 676 C CA . VAL A 1 83 ? -2.681 3.212 17.463 1.00 76.75 83 VAL A CA 1
ATOM 677 C C . VAL A 1 83 ? -1.699 2.835 18.590 1.00 76.75 83 VAL A C 1
ATOM 679 O O . VAL A 1 83 ? -0.725 3.558 18.805 1.00 76.75 83 VAL A O 1
ATOM 682 N N . GLN A 1 84 ? -1.935 1.719 19.293 1.00 62.03 84 GLN A N 1
ATOM 683 C CA . GLN A 1 84 ? -1.081 1.185 20.367 1.00 62.03 84 GLN A CA 1
ATOM 684 C C . GLN A 1 84 ? 0.014 0.260 19.826 1.00 62.03 84 GLN A C 1
ATOM 686 O O . GLN A 1 84 ? 1.135 0.322 20.383 1.00 62.03 84 GLN A O 1
#